Protein AF-A0A662KHQ0-F1 (afdb_monomer_lite)

Sequence (93 aa):
MEKHFRVPIADAIRRKSPFARLLEHMEKVKECMDVVREGLIRYYNGEYEGFSEVAEKVSKLEHEADLIKGNIRAHLPRTILMPVDKGQFLWLL

Radius of gyration: 20.2 Å; chains: 1; bounding box: 61×33×46 Å

Foldseek 3Di:
DDPPPDDPVVVVLPDPALVVLLVVLVVLVVVLVVLVVVLVVCVVVVNPPCNVVSVVVSVVSVVVSVVSLVVSVVPPDPDDSHPDDPVVVNVSD

pLDDT: mean 82.64, std 14.84, range [36.03, 96.94]

Secondary structure (DSSP, 8-state):
--------HHHHH-PPPHHHHHHHHHHHHHHHHHHHHHHHHHHHTT--TTHHHHHHHHHHHHHHHHHHHHHHHHHS--SS--SS-HHHHHHT-

Structure (mmCIF, N/CA/C/O backbone):
data_AF-A0A662KHQ0-F1
#
_entry.id   AF-A0A662KHQ0-F1
#
loop_
_atom_site.group_PDB
_atom_site.id
_atom_site.type_symbol
_atom_site.label_atom_id
_atom_site.label_alt_id
_atom_site.label_comp_id
_atom_site.label_asym_id
_atom_site.label_entity_id
_atom_site.label_seq_id
_atom_site.pdbx_PDB_ins_code
_atom_site.Cartn_x
_atom_site.Cartn_y
_atom_site.Cartn_z
_atom_site.occupancy
_atom_site.B_iso_or_equiv
_atom_site.auth_seq_id
_atom_site.auth_comp_id
_atom_site.auth_asym_id
_atom_site.auth_atom_id
_atom_site.pdbx_PDB_model_num
ATOM 1 N N . MET A 1 1 ? 39.122 -27.974 -16.986 1.00 36.03 1 MET A N 1
ATOM 2 C CA . MET A 1 1 ? 38.530 -27.227 -18.119 1.00 36.03 1 MET A CA 1
ATOM 3 C C . MET A 1 1 ? 37.116 -26.836 -17.735 1.00 36.03 1 MET A C 1
ATOM 5 O O . MET A 1 1 ? 36.201 -27.641 -17.870 1.00 36.03 1 MET A O 1
ATOM 9 N N . GLU A 1 2 ? 36.956 -25.640 -17.174 1.00 44.47 2 GLU A N 1
ATOM 10 C CA . GLU A 1 2 ? 35.646 -25.076 -16.849 1.00 44.47 2 GLU A CA 1
ATOM 11 C C . GLU A 1 2 ? 34.897 -24.787 -18.152 1.00 44.47 2 GLU A C 1
ATOM 13 O O . GLU A 1 2 ? 35.336 -24.003 -18.995 1.00 44.47 2 GLU A O 1
ATOM 18 N N . LYS A 1 3 ? 33.780 -25.485 -18.364 1.00 41.50 3 LYS A N 1
ATOM 19 C CA . LYS A 1 3 ? 32.899 -25.226 -19.499 1.00 41.50 3 LYS A CA 1
ATOM 20 C C . LYS A 1 3 ? 32.161 -23.922 -19.213 1.00 41.50 3 LYS A C 1
ATOM 22 O O . LYS A 1 3 ? 31.201 -23.915 -18.449 1.00 41.50 3 LYS A O 1
ATOM 27 N N . HIS A 1 4 ? 32.601 -22.828 -19.830 1.00 50.41 4 HIS A N 1
ATOM 28 C CA . HIS A 1 4 ? 31.831 -21.589 -19.881 1.00 50.41 4 HIS A CA 1
ATOM 29 C C . HIS A 1 4 ? 30.489 -21.864 -20.574 1.00 50.41 4 HIS A C 1
ATOM 31 O O . HIS A 1 4 ? 30.406 -21.918 -21.802 1.00 50.41 4 HIS A O 1
ATOM 37 N N . PHE A 1 5 ? 29.442 -22.086 -19.779 1.00 61.78 5 PHE A N 1
ATOM 38 C CA . PHE A 1 5 ? 28.074 -22.243 -20.253 1.00 61.78 5 PHE A CA 1
A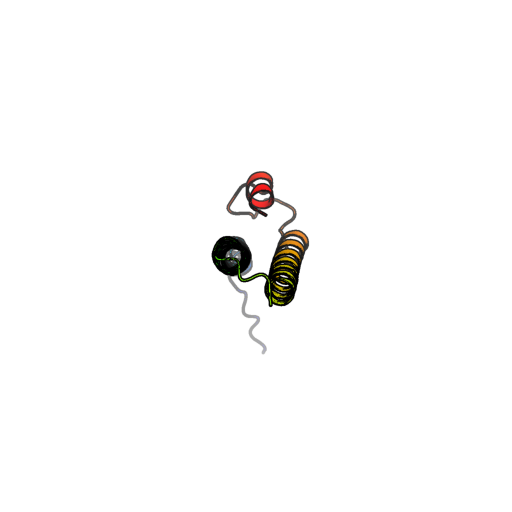TOM 39 C C . PHE A 1 5 ? 27.598 -20.890 -20.788 1.00 61.78 5 PHE A C 1
ATOM 41 O O . PHE A 1 5 ? 27.207 -20.000 -20.033 1.00 61.78 5 PHE A O 1
ATOM 48 N N . ARG A 1 6 ? 27.705 -20.696 -22.107 1.00 60.09 6 ARG A N 1
ATOM 49 C CA . ARG A 1 6 ? 27.151 -19.520 -22.779 1.00 60.09 6 ARG A CA 1
ATOM 50 C C . ARG A 1 6 ? 25.638 -19.691 -22.823 1.00 60.09 6 ARG A C 1
ATOM 52 O O . ARG A 1 6 ? 25.124 -20.412 -23.672 1.00 60.09 6 ARG A O 1
ATOM 59 N N . VAL A 1 7 ? 24.942 -19.058 -21.881 1.00 61.53 7 VAL A N 1
ATOM 60 C CA . VAL A 1 7 ? 23.482 -18.940 -21.937 1.00 61.53 7 VAL A CA 1
ATOM 61 C C . VAL A 1 7 ? 23.081 -18.259 -23.254 1.00 61.53 7 VAL A C 1
ATOM 63 O O . VAL A 1 7 ? 23.732 -17.284 -23.650 1.00 61.53 7 VAL A O 1
ATOM 66 N N . PRO A 1 8 ? 22.043 -18.745 -23.956 1.00 70.19 8 PRO A N 1
ATOM 67 C CA . PRO A 1 8 ? 21.481 -18.047 -25.104 1.00 70.19 8 PRO A CA 1
ATOM 68 C C . PRO A 1 8 ? 21.173 -16.588 -24.749 1.00 70.19 8 PRO A C 1
ATOM 70 O O . PRO A 1 8 ? 20.637 -16.307 -23.678 1.00 70.19 8 PRO A O 1
ATOM 73 N N . ILE A 1 9 ? 21.469 -15.650 -25.655 1.00 61.47 9 ILE A N 1
ATOM 74 C CA . ILE A 1 9 ? 21.169 -14.217 -25.461 1.00 61.47 9 ILE A CA 1
ATOM 75 C C . ILE A 1 9 ? 19.687 -14.020 -25.090 1.00 61.47 9 ILE A C 1
ATOM 77 O O . ILE A 1 9 ? 19.369 -13.206 -24.229 1.00 61.47 9 ILE A O 1
ATOM 81 N N . ALA A 1 10 ? 18.790 -14.827 -25.663 1.00 60.00 10 ALA A N 1
ATOM 82 C CA . ALA A 1 10 ? 17.367 -14.842 -25.327 1.00 60.00 10 ALA A CA 1
ATOM 83 C C . ALA A 1 10 ? 17.093 -15.143 -23.838 1.00 60.00 10 ALA A C 1
ATOM 85 O O . ALA A 1 10 ? 16.254 -14.487 -23.220 1.00 60.00 10 ALA A O 1
ATOM 86 N N . ASP A 1 11 ? 17.835 -16.076 -23.238 1.00 57.06 11 ASP A N 1
ATOM 87 C CA . ASP A 1 11 ? 17.694 -16.436 -21.826 1.00 57.06 11 ASP A CA 1
ATOM 88 C C . ASP A 1 11 ? 18.304 -15.374 -20.901 1.00 57.06 11 ASP A C 1
ATOM 90 O O . ASP A 1 11 ? 17.768 -15.129 -19.822 1.00 57.06 11 ASP A O 1
ATOM 94 N N . ALA A 1 12 ? 19.365 -14.690 -21.344 1.00 57.03 12 ALA A N 1
ATOM 95 C CA . ALA A 1 12 ? 19.943 -13.540 -20.644 1.00 57.03 12 ALA A CA 1
ATOM 96 C C . ALA A 1 12 ? 19.055 -12.276 -20.717 1.00 57.03 12 ALA A C 1
ATOM 98 O O . ALA A 1 12 ? 19.114 -11.420 -19.833 1.00 57.03 12 ALA A O 1
ATOM 99 N N . ILE A 1 13 ? 18.217 -12.159 -21.755 1.00 56.66 13 ILE A N 1
ATOM 100 C CA . ILE A 1 13 ? 17.281 -11.041 -21.970 1.00 56.66 13 ILE A CA 1
ATOM 101 C C . ILE A 1 13 ? 15.955 -11.236 -21.224 1.00 56.66 13 ILE A C 1
ATOM 103 O O . ILE A 1 13 ? 15.263 -10.249 -20.964 1.00 56.66 13 ILE A O 1
ATOM 107 N N . ARG A 1 14 ? 15.607 -12.467 -20.818 1.00 55.22 14 ARG A N 1
ATOM 108 C CA . ARG A 1 14 ? 14.404 -12.777 -20.029 1.00 55.22 14 ARG A CA 1
ATOM 109 C C . ARG A 1 14 ? 14.536 -12.239 -18.597 1.00 55.22 14 ARG A C 1
ATOM 111 O O . ARG A 1 14 ? 14.699 -12.973 -17.626 1.00 55.22 14 ARG A O 1
ATOM 118 N N . ARG A 1 15 ? 14.475 -10.915 -18.469 1.00 60.53 15 ARG A N 1
ATOM 119 C CA . ARG A 1 15 ? 14.326 -10.199 -17.203 1.00 60.53 15 ARG A CA 1
ATOM 120 C C . ARG A 1 15 ? 12.972 -10.579 -16.602 1.00 60.53 15 ARG A C 1
ATOM 122 O O . ARG A 1 15 ? 11.994 -10.737 -17.331 1.00 60.53 15 ARG A O 1
ATOM 129 N N . LYS A 1 16 ? 12.927 -10.755 -15.275 1.00 63.12 16 LYS A N 1
ATOM 130 C CA . LYS A 1 16 ? 11.684 -11.019 -14.531 1.00 63.12 16 LYS A CA 1
ATOM 131 C C . LYS A 1 16 ? 10.595 -10.042 -14.987 1.00 63.12 16 LYS A C 1
ATOM 133 O O . LYS A 1 16 ? 10.860 -8.847 -15.110 1.00 63.12 16 LYS A O 1
ATOM 138 N N . SER A 1 17 ? 9.398 -10.567 -15.245 1.00 73.00 17 SER A N 1
ATOM 139 C CA . SER A 1 17 ? 8.256 -9.769 -15.691 1.00 73.00 17 SER A CA 1
ATOM 140 C C . SER A 1 17 ? 7.987 -8.625 -14.701 1.00 73.00 17 SER A C 1
ATOM 142 O O . SER A 1 17 ? 7.833 -8.902 -13.506 1.00 73.00 17 SER A O 1
ATOM 144 N N . PRO A 1 18 ? 7.900 -7.360 -15.157 1.00 75.38 18 PRO A N 1
ATOM 145 C CA . PRO A 1 18 ? 7.611 -6.228 -14.275 1.00 75.38 18 PRO A CA 1
ATOM 146 C C . PRO A 1 18 ? 6.213 -6.338 -13.641 1.00 75.38 18 PRO A C 1
ATOM 148 O O . PRO A 1 18 ? 5.980 -5.807 -12.559 1.00 75.38 18 PRO A O 1
ATOM 151 N N . PHE A 1 19 ? 5.309 -7.104 -14.263 1.00 83.56 19 PHE A N 1
ATOM 152 C CA . PHE A 1 19 ? 3.959 -7.352 -13.764 1.00 83.56 19 PHE A CA 1
ATOM 153 C C . PHE A 1 19 ? 3.913 -8.140 -12.457 1.00 83.56 19 PHE A C 1
ATOM 155 O O . PHE A 1 19 ? 2.999 -7.929 -11.674 1.00 83.56 19 PHE A O 1
ATOM 162 N N . ALA A 1 20 ? 4.886 -9.018 -12.191 1.00 84.81 20 ALA A N 1
ATOM 163 C CA . ALA A 1 20 ? 4.886 -9.801 -10.954 1.00 84.81 20 ALA A CA 1
ATOM 164 C C . ALA A 1 20 ? 4.996 -8.895 -9.718 1.00 84.81 20 ALA A C 1
ATOM 166 O O . ALA A 1 20 ? 4.305 -9.099 -8.728 1.00 84.81 20 ALA A O 1
ATOM 167 N N . ARG A 1 21 ? 5.830 -7.853 -9.804 1.00 85.81 21 ARG A N 1
ATOM 168 C CA . ARG A 1 21 ? 5.984 -6.868 -8.728 1.00 85.81 21 ARG A CA 1
ATOM 169 C C . ARG A 1 21 ? 4.778 -5.934 -8.642 1.00 85.81 21 ARG A C 1
ATOM 171 O O . ARG A 1 21 ? 4.384 -5.549 -7.551 1.00 85.81 21 ARG A O 1
ATOM 178 N N . LEU A 1 22 ? 4.194 -5.568 -9.787 1.00 89.69 22 LEU A N 1
ATOM 179 C CA . LEU A 1 22 ? 2.963 -4.777 -9.810 1.00 89.69 22 LEU A CA 1
ATOM 180 C C . LEU A 1 22 ? 1.811 -5.532 -9.134 1.00 89.69 22 LEU A C 1
ATOM 182 O O . LEU A 1 22 ? 1.069 -4.936 -8.365 1.00 89.69 22 LEU A O 1
ATOM 186 N N . LEU A 1 23 ? 1.693 -6.840 -9.379 1.00 91.38 23 LEU A N 1
ATOM 187 C CA . LEU A 1 23 ? 0.706 -7.687 -8.716 1.00 91.38 23 LEU A CA 1
ATOM 188 C C . LEU A 1 23 ? 0.923 -7.710 -7.199 1.00 91.38 23 LEU A C 1
ATOM 190 O O . LEU A 1 23 ? -0.019 -7.454 -6.464 1.00 91.38 23 LEU A O 1
ATOM 194 N N . GLU A 1 24 ? 2.164 -7.910 -6.749 1.00 91.75 24 GLU A N 1
ATOM 195 C CA . GLU A 1 24 ? 2.543 -7.854 -5.327 1.00 91.75 24 GLU A CA 1
ATOM 196 C C . GLU A 1 24 ? 2.144 -6.512 -4.679 1.00 91.75 24 GLU A C 1
ATOM 198 O O . GLU A 1 24 ? 1.603 -6.478 -3.576 1.00 91.75 24 GLU A O 1
ATOM 203 N N . HIS A 1 25 ? 2.340 -5.391 -5.384 1.00 94.19 25 HIS A N 1
ATOM 204 C CA . HIS A 1 25 ? 1.881 -4.079 -4.921 1.00 94.19 25 HIS A CA 1
ATOM 205 C C . HIS A 1 25 ? 0.348 -4.004 -4.816 1.00 94.19 25 HIS A C 1
ATOM 207 O O . HIS A 1 25 ? -0.182 -3.553 -3.802 1.00 94.19 25 HIS A O 1
ATOM 213 N N . MET A 1 26 ? -0.371 -4.471 -5.841 1.00 93.94 26 MET A N 1
ATOM 214 C CA . MET A 1 26 ? -1.838 -4.462 -5.869 1.00 93.94 26 MET A CA 1
ATOM 215 C C . MET A 1 26 ? -2.456 -5.370 -4.800 1.00 93.94 26 MET A C 1
ATOM 217 O O . MET A 1 26 ? -3.495 -5.026 -4.242 1.00 93.94 26 MET A O 1
ATOM 221 N N . GLU A 1 27 ? -1.821 -6.497 -4.475 1.00 95.56 27 GLU A N 1
ATOM 222 C CA . GLU A 1 27 ? -2.232 -7.370 -3.371 1.00 95.56 27 GLU A CA 1
ATOM 223 C C . GLU A 1 27 ? -2.171 -6.627 -2.032 1.00 95.56 27 GLU A C 1
ATOM 225 O O . GLU A 1 27 ? -3.146 -6.645 -1.282 1.00 95.56 27 GLU A O 1
ATOM 230 N N . LYS A 1 28 ? -1.098 -5.865 -1.778 1.00 94.88 28 LYS A N 1
ATOM 231 C CA . LYS A 1 28 ? -0.985 -5.024 -0.575 1.00 94.88 28 LYS A CA 1
ATOM 232 C C . LYS A 1 28 ? -1.992 -3.884 -0.527 1.00 94.88 28 LYS A C 1
ATOM 234 O O . LYS A 1 28 ? -2.577 -3.623 0.524 1.00 94.88 28 LYS A O 1
ATOM 239 N N . VAL A 1 29 ? -2.257 -3.240 -1.661 1.00 95.62 29 VAL A N 1
ATOM 240 C CA . VAL A 1 29 ? -3.320 -2.228 -1.756 1.00 95.62 29 VAL A CA 1
ATOM 241 C C . VAL A 1 29 ? -4.686 -2.848 -1.450 1.00 95.62 29 VAL A C 1
ATOM 243 O O . VAL A 1 29 ? -5.478 -2.255 -0.719 1.00 95.62 29 VAL A O 1
ATOM 246 N N . LYS A 1 30 ? -4.959 -4.057 -1.952 1.00 96.62 30 LYS A N 1
ATOM 247 C CA . LYS A 1 30 ? -6.198 -4.781 -1.657 1.00 96.62 30 LYS A CA 1
ATOM 248 C C . LYS A 1 30 ? -6.314 -5.119 -0.167 1.00 96.62 30 LYS A C 1
ATOM 250 O O . LYS A 1 30 ? -7.355 -4.840 0.417 1.00 96.62 30 LYS A O 1
ATOM 255 N N . GLU A 1 31 ? -5.257 -5.650 0.450 1.00 96.31 31 GLU A N 1
ATOM 256 C CA . GLU A 1 31 ? -5.214 -5.915 1.898 1.00 96.31 31 GLU A CA 1
ATOM 257 C C . GLU A 1 31 ? -5.530 -4.646 2.705 1.00 96.31 31 GLU A C 1
ATOM 259 O O . GLU A 1 31 ? -6.351 -4.672 3.621 1.00 96.31 31 GLU A O 1
ATOM 264 N N . CYS A 1 32 ? -4.936 -3.511 2.325 1.00 96.69 32 CYS A N 1
ATOM 265 C CA . CYS A 1 32 ? -5.219 -2.216 2.941 1.00 96.69 32 CYS A CA 1
ATOM 266 C C . CYS A 1 32 ? -6.705 -1.836 2.814 1.00 96.69 32 CYS A C 1
ATOM 268 O O . CYS A 1 32 ? -7.339 -1.447 3.796 1.00 96.69 32 CYS A O 1
ATOM 270 N N . MET A 1 33 ? -7.292 -2.008 1.627 1.00 96.06 33 MET A N 1
ATOM 271 C CA . MET A 1 33 ? -8.712 -1.730 1.380 1.00 96.06 33 MET A CA 1
ATOM 272 C C . MET A 1 33 ? -9.660 -2.632 2.171 1.00 96.06 33 MET A C 1
ATOM 274 O O . MET A 1 33 ? -10.717 -2.162 2.595 1.00 96.06 33 MET A O 1
ATOM 278 N N . ASP A 1 34 ? -9.294 -3.889 2.405 1.00 96.44 34 ASP A N 1
ATOM 279 C CA . ASP A 1 34 ? -10.091 -4.801 3.226 1.00 96.44 34 ASP A CA 1
ATOM 280 C C . ASP A 1 34 ? -10.122 -4.334 4.695 1.00 96.44 34 ASP A C 1
ATOM 282 O O . ASP A 1 34 ? -11.197 -4.277 5.297 1.00 96.44 34 ASP A O 1
ATOM 286 N N . VAL A 1 35 ? -8.987 -3.872 5.238 1.00 95.19 35 VAL A N 1
ATOM 287 C CA . VAL A 1 35 ? -8.913 -3.295 6.597 1.00 95.19 35 VAL A CA 1
ATOM 288 C C . VAL A 1 35 ? -9.696 -1.984 6.700 1.00 95.19 35 VAL A C 1
ATOM 290 O O . VAL A 1 35 ? -10.436 -1.779 7.663 1.00 95.19 35 VAL A O 1
ATOM 293 N N . VAL A 1 36 ? -9.577 -1.097 5.705 1.00 94.69 36 VAL A N 1
ATOM 294 C CA . VAL A 1 36 ? -10.353 0.156 5.666 1.00 94.69 36 VAL A CA 1
ATOM 295 C C . VAL A 1 36 ? -11.850 -0.144 5.644 1.00 94.69 36 VAL A C 1
ATOM 297 O O . VAL A 1 36 ? -12.609 0.469 6.392 1.00 94.69 36 VAL A O 1
ATOM 300 N N . ARG A 1 37 ? -12.286 -1.104 4.820 1.00 94.81 37 ARG A N 1
ATOM 301 C CA . ARG A 1 37 ? -13.689 -1.525 4.746 1.00 94.81 37 ARG A CA 1
ATOM 302 C C . ARG A 1 37 ? -14.197 -2.012 6.100 1.00 94.81 37 ARG A C 1
ATOM 304 O O . ARG A 1 37 ? -15.262 -1.575 6.527 1.00 94.81 37 ARG A O 1
ATOM 311 N N . GLU A 1 38 ? -13.455 -2.896 6.762 1.00 92.00 38 GLU A N 1
ATOM 312 C CA . GLU A 1 38 ? -13.816 -3.400 8.091 1.00 92.00 38 GLU A CA 1
ATOM 313 C C . GLU A 1 38 ? -13.918 -2.253 9.107 1.00 92.00 38 GLU A C 1
ATOM 315 O O . GLU A 1 38 ? -14.913 -2.137 9.824 1.00 92.00 38 GLU A O 1
ATOM 320 N N . GLY A 1 39 ? -12.937 -1.348 9.102 1.00 92.50 39 GLY A N 1
ATOM 321 C CA . GLY A 1 39 ? -12.923 -0.158 9.947 1.00 92.50 39 GLY A CA 1
ATOM 322 C C . GLY A 1 39 ? -14.132 0.749 9.751 1.00 92.50 39 GLY A C 1
ATOM 323 O O . GLY A 1 39 ? -14.723 1.210 10.724 1.00 92.50 39 GLY A O 1
ATOM 324 N N . LEU A 1 40 ? -14.526 0.984 8.498 1.00 91.75 40 LEU A N 1
ATOM 325 C CA . LEU A 1 40 ? -15.691 1.804 8.165 1.00 91.75 40 LEU A CA 1
ATOM 326 C C . LEU A 1 40 ? -17.006 1.156 8.606 1.00 91.75 40 LEU A C 1
ATOM 328 O O . LEU A 1 40 ? -17.889 1.861 9.088 1.00 91.75 40 LEU A O 1
ATOM 332 N N . ILE A 1 41 ? -17.138 -0.169 8.480 1.00 92.75 41 ILE A N 1
ATOM 333 C CA . ILE A 1 41 ? -18.321 -0.899 8.962 1.00 92.75 41 ILE A CA 1
ATOM 334 C C . ILE A 1 41 ? -18.437 -0.766 10.485 1.00 92.75 41 ILE A C 1
ATOM 336 O O . ILE A 1 41 ? -19.506 -0.426 10.989 1.00 92.75 41 ILE A O 1
ATOM 340 N N . ARG A 1 42 ? -17.332 -0.969 11.214 1.00 90.44 42 ARG A N 1
ATOM 341 C CA . ARG A 1 42 ? -17.291 -0.814 12.678 1.00 90.44 42 ARG A CA 1
ATOM 342 C C . ARG A 1 42 ? -17.619 0.615 13.107 1.00 90.44 42 ARG A C 1
ATOM 344 O O . ARG A 1 42 ? -18.466 0.819 13.972 1.00 90.44 42 ARG A O 1
ATOM 351 N N . TYR A 1 43 ? -17.033 1.604 12.430 1.00 90.12 43 TYR A N 1
ATOM 352 C CA . TYR A 1 43 ? -17.326 3.016 12.669 1.00 90.12 43 TYR A CA 1
ATOM 353 C C . TYR A 1 43 ? -18.815 3.333 12.472 1.00 90.12 43 TYR A C 1
ATOM 355 O O . TYR A 1 43 ? -19.424 3.992 13.311 1.00 90.12 43 TYR A O 1
ATOM 363 N N . TYR A 1 44 ? -19.422 2.827 11.394 1.00 91.50 44 TYR A N 1
ATOM 364 C CA . TYR A 1 44 ? -20.848 3.015 11.120 1.00 91.50 44 TYR A CA 1
ATOM 365 C C . TYR A 1 44 ? -21.751 2.376 12.189 1.00 91.50 44 TYR A C 1
ATOM 367 O O . TYR A 1 44 ? -22.799 2.929 12.516 1.00 91.50 44 TYR A O 1
ATOM 375 N N . ASN A 1 45 ? -21.330 1.256 12.781 1.00 92.06 45 ASN A N 1
ATOM 376 C CA . ASN A 1 45 ? -22.043 0.594 13.878 1.00 92.06 45 ASN A CA 1
ATOM 377 C C . ASN A 1 45 ? -21.856 1.282 15.246 1.00 92.06 45 ASN A C 1
ATOM 379 O O . ASN A 1 45 ? -22.394 0.809 16.245 1.00 92.06 45 ASN A O 1
ATOM 383 N N . GLY A 1 46 ? -21.113 2.393 15.310 1.00 90.00 46 GLY A N 1
ATOM 384 C CA . GLY A 1 46 ? -20.831 3.115 16.553 1.00 90.00 46 GLY A CA 1
ATOM 385 C C . GLY A 1 46 ? -19.704 2.505 17.392 1.00 90.00 46 GLY A C 1
ATOM 386 O O . GLY A 1 46 ? -19.497 2.918 18.532 1.00 90.00 4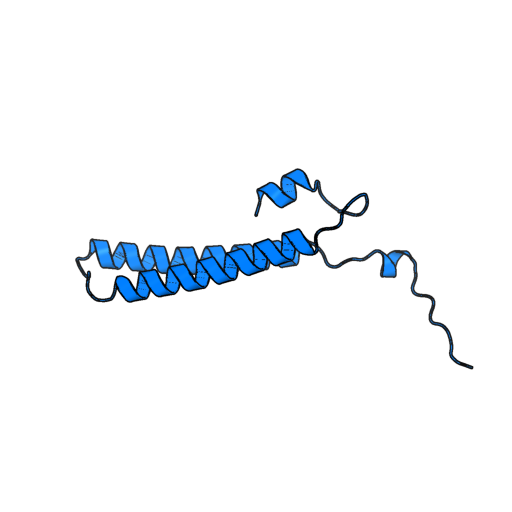6 GLY A O 1
ATOM 387 N N . GLU A 1 47 ? -18.958 1.544 16.842 1.00 88.31 47 GLU A N 1
ATOM 388 C CA . GLU A 1 47 ? -17.796 0.930 17.485 1.00 88.31 47 GLU A CA 1
ATOM 389 C C . GLU A 1 47 ? -16.543 1.777 17.231 1.00 88.31 47 GLU A C 1
ATOM 391 O O . GLU A 1 47 ? -15.717 1.488 16.362 1.00 88.31 47 GLU A O 1
ATOM 396 N N . TYR A 1 48 ? -16.409 2.865 17.985 1.00 85.69 48 TYR A N 1
ATOM 397 C CA . TYR A 1 48 ? -15.260 3.771 17.872 1.00 85.69 48 TYR A CA 1
ATOM 398 C C . TYR A 1 48 ? -14.013 3.251 18.607 1.00 85.69 48 TYR A C 1
ATOM 400 O O . TYR A 1 48 ? -12.886 3.639 18.288 1.00 85.69 48 TYR A O 1
ATOM 408 N N . GLU A 1 49 ? -14.202 2.364 19.586 1.00 83.75 49 GLU A N 1
ATOM 409 C CA . GLU A 1 49 ? -13.114 1.717 20.318 1.00 83.75 49 GLU A CA 1
ATOM 410 C C . GLU A 1 49 ? -12.328 0.778 19.386 1.00 83.75 49 GLU A C 1
ATOM 412 O O . GLU A 1 49 ? -12.888 -0.071 18.692 1.00 83.75 49 GLU A O 1
ATOM 417 N N . GLY A 1 50 ? -11.005 0.953 19.330 1.00 80.19 50 GLY A N 1
ATOM 418 C CA . GLY A 1 50 ? -10.126 0.190 18.435 1.00 80.19 50 GLY A CA 1
ATOM 419 C C . GLY A 1 50 ? -10.003 0.754 17.013 1.00 80.19 50 GLY A C 1
ATOM 420 O O . GLY A 1 50 ? -9.296 0.175 16.189 1.00 80.19 50 GLY A O 1
ATOM 4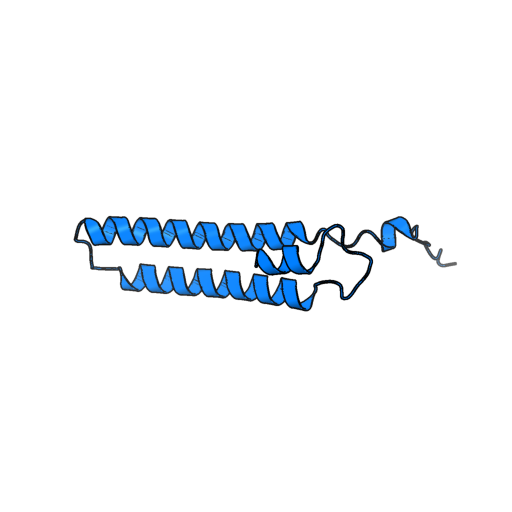21 N N . PHE A 1 51 ? -10.609 1.907 16.701 1.00 87.50 51 PHE A N 1
ATOM 422 C CA . PHE A 1 51 ? -10.384 2.569 15.407 1.00 87.50 51 PHE A CA 1
ATOM 423 C C . PHE A 1 51 ? -8.921 3.016 15.223 1.00 87.50 51 PHE A C 1
ATOM 425 O O . PHE A 1 51 ? -8.395 2.997 14.111 1.00 87.50 51 PHE A O 1
ATOM 432 N N . SER A 1 52 ? -8.225 3.352 16.315 1.00 88.19 52 SER A N 1
ATOM 433 C CA . SER A 1 52 ? -6.781 3.629 16.306 1.00 88.19 52 SER A CA 1
ATOM 434 C C . SER A 1 52 ? -5.957 2.435 15.814 1.00 88.19 52 SER A C 1
ATOM 436 O O . SER A 1 52 ? -5.004 2.619 15.063 1.00 88.19 52 SER A O 1
ATOM 438 N N . GLU A 1 53 ? -6.346 1.212 16.175 1.00 91.25 53 GLU A N 1
ATOM 439 C CA . GLU A 1 53 ? -5.671 -0.022 15.753 1.00 91.25 53 GLU A CA 1
ATOM 440 C C . GLU A 1 53 ? -5.892 -0.292 14.262 1.00 91.25 53 GLU A C 1
ATOM 442 O O . GLU A 1 53 ? -4.982 -0.733 13.559 1.00 91.25 53 GLU A O 1
ATOM 447 N N . VAL A 1 54 ? -7.096 0.001 13.759 1.00 92.44 54 VAL A N 1
ATOM 448 C CA . VAL A 1 54 ? -7.393 -0.037 12.321 1.00 92.44 54 VAL A CA 1
ATOM 449 C C . VAL A 1 54 ? -6.516 0.975 11.586 1.00 92.44 54 VAL A C 1
ATOM 451 O O . VAL A 1 54 ? -5.872 0.613 10.604 1.00 92.44 54 VAL A O 1
ATOM 454 N N . ALA A 1 55 ? -6.436 2.215 12.073 1.00 91.56 55 ALA A N 1
ATOM 455 C CA . ALA A 1 55 ? -5.610 3.255 11.465 1.00 91.56 55 ALA A CA 1
ATOM 456 C C . ALA A 1 55 ? -4.118 2.874 11.445 1.00 91.56 55 ALA A C 1
ATOM 458 O O . ALA A 1 55 ? -3.445 3.065 10.432 1.00 91.56 55 ALA A O 1
ATOM 459 N N . GLU A 1 56 ? -3.607 2.273 12.523 1.00 95.12 56 GLU A N 1
ATOM 460 C CA . GLU A 1 56 ? -2.230 1.777 12.580 1.00 95.12 56 GLU A CA 1
ATOM 461 C C . GLU A 1 56 ? -1.988 0.646 11.567 1.00 95.12 56 GLU A C 1
ATOM 463 O O . GLU A 1 56 ? -0.979 0.653 10.860 1.00 95.12 56 GLU A O 1
ATOM 468 N N . LYS A 1 57 ? -2.922 -0.307 11.442 1.00 95.31 57 LYS A N 1
ATOM 469 C CA . LYS A 1 57 ? -2.840 -1.380 10.436 1.00 95.31 57 LYS A CA 1
ATOM 470 C C . LYS A 1 57 ? -2.850 -0.827 9.012 1.00 95.31 57 LYS A C 1
ATOM 472 O O . LYS A 1 57 ? -2.035 -1.252 8.198 1.00 95.31 57 LYS A O 1
ATOM 477 N N . VAL A 1 58 ? -3.722 0.140 8.724 1.00 95.88 58 VAL A N 1
ATOM 478 C CA . VAL A 1 58 ? -3.777 0.828 7.424 1.00 95.88 58 VAL A CA 1
ATOM 479 C C . VAL A 1 58 ? -2.450 1.522 7.128 1.00 95.88 58 VAL A C 1
ATOM 481 O O . VAL A 1 58 ? -1.911 1.350 6.040 1.00 95.88 58 VAL A O 1
ATOM 484 N N . SER A 1 59 ? -1.880 2.238 8.101 1.00 96.06 59 SER A N 1
ATOM 485 C CA . SER A 1 59 ? -0.586 2.908 7.932 1.00 96.06 59 SER A CA 1
ATOM 486 C C . SER A 1 59 ? 0.555 1.921 7.665 1.00 96.06 59 SER A C 1
ATOM 488 O O . SER A 1 59 ? 1.415 2.203 6.835 1.00 96.06 59 SER A O 1
ATOM 490 N N . LYS A 1 60 ? 0.560 0.751 8.317 1.00 96.94 60 LYS A N 1
ATOM 491 C CA . LYS A 1 60 ? 1.559 -0.299 8.057 1.00 96.94 60 LYS A CA 1
ATOM 492 C C . LYS A 1 60 ? 1.433 -0.871 6.644 1.00 96.94 60 LYS A C 1
ATOM 494 O O . LYS A 1 60 ? 2.436 -0.975 5.945 1.00 96.94 60 LYS A O 1
ATOM 499 N N . LEU A 1 61 ? 0.214 -1.198 6.212 1.00 96.31 61 LEU A N 1
ATOM 500 C CA . LEU A 1 61 ? -0.037 -1.745 4.874 1.00 96.31 61 LEU A CA 1
ATOM 501 C C . LEU A 1 61 ? 0.254 -0.725 3.765 1.00 96.31 61 LEU A C 1
ATOM 503 O O . LEU A 1 61 ? 0.792 -1.091 2.721 1.00 96.31 61 LEU A O 1
ATOM 507 N N . GLU A 1 62 ? -0.052 0.553 3.994 1.00 95.62 62 GLU A N 1
ATOM 508 C CA . GLU A 1 62 ? 0.311 1.646 3.087 1.00 95.62 62 GLU A CA 1
ATOM 509 C C . GLU A 1 62 ? 1.830 1.766 2.952 1.00 95.62 62 GLU A C 1
ATOM 511 O O . GLU A 1 62 ? 2.341 1.789 1.832 1.00 95.62 62 GLU A O 1
ATOM 516 N N . HIS A 1 63 ? 2.554 1.719 4.072 1.00 96.81 63 HIS A N 1
ATOM 517 C CA . HIS A 1 63 ? 4.008 1.777 4.054 1.00 96.81 63 HIS A CA 1
ATOM 518 C C . HIS A 1 63 ? 4.625 0.584 3.306 1.00 96.81 63 HIS A C 1
ATOM 520 O O . HIS A 1 63 ? 5.516 0.764 2.478 1.00 96.81 63 HIS A O 1
ATOM 526 N N . GLU A 1 64 ? 4.127 -0.636 3.534 1.00 96.06 64 GLU A N 1
ATOM 527 C CA . GLU A 1 64 ? 4.545 -1.825 2.777 1.00 96.06 64 GLU A CA 1
ATOM 528 C C . GLU A 1 64 ? 4.301 -1.659 1.270 1.00 96.06 64 GLU A C 1
ATOM 530 O O . GLU A 1 64 ? 5.181 -1.953 0.453 1.00 96.06 64 GLU A O 1
ATOM 535 N N . ALA A 1 65 ? 3.128 -1.147 0.890 1.00 95.12 65 ALA A N 1
ATOM 536 C CA . ALA A 1 65 ? 2.788 -0.889 -0.501 1.00 95.12 65 ALA A CA 1
ATOM 537 C C . ALA A 1 65 ? 3.714 0.172 -1.128 1.00 95.12 65 ALA A C 1
ATOM 539 O O . ALA A 1 65 ? 4.173 -0.011 -2.261 1.00 95.12 65 ALA A O 1
ATOM 540 N N . ASP A 1 66 ? 4.047 1.239 -0.398 1.00 94.75 66 ASP A N 1
ATOM 541 C CA . ASP A 1 66 ? 4.966 2.287 -0.849 1.00 94.75 66 ASP A CA 1
ATOM 542 C C . ASP A 1 66 ? 6.401 1.765 -1.030 1.00 94.75 66 ASP A C 1
ATOM 544 O O . ASP A 1 66 ? 7.044 2.059 -2.042 1.00 94.75 66 ASP A O 1
ATOM 548 N N . LEU A 1 67 ? 6.878 0.890 -0.136 1.00 95.19 67 LEU A N 1
ATOM 549 C CA . LEU A 1 67 ? 8.175 0.220 -0.283 1.00 95.19 67 LEU A CA 1
ATOM 550 C C . LEU A 1 67 ? 8.235 -0.642 -1.552 1.00 95.19 67 LEU A C 1
ATOM 552 O O . LEU A 1 67 ? 9.241 -0.627 -2.271 1.00 95.19 67 LEU A O 1
ATOM 556 N N . ILE A 1 68 ? 7.162 -1.374 -1.870 1.00 92.38 68 ILE A N 1
ATOM 557 C CA . ILE A 1 68 ? 7.082 -2.156 -3.112 1.00 92.38 68 ILE A CA 1
ATOM 558 C C . ILE A 1 68 ? 7.105 -1.216 -4.324 1.00 92.38 68 ILE A C 1
ATOM 560 O O . ILE A 1 68 ? 7.888 -1.433 -5.252 1.00 92.38 68 ILE A O 1
ATOM 564 N N . LYS A 1 69 ? 6.323 -0.132 -4.302 1.00 92.31 69 LYS A N 1
ATOM 565 C CA . LYS A 1 69 ? 6.308 0.895 -5.356 1.00 92.31 69 LYS A CA 1
ATOM 566 C C . LYS A 1 69 ? 7.691 1.514 -5.576 1.00 92.31 69 LYS A C 1
ATOM 568 O O . LYS A 1 69 ? 8.145 1.631 -6.720 1.00 92.31 69 LYS A O 1
ATOM 573 N N . GLY A 1 70 ? 8.393 1.861 -4.499 1.00 91.44 70 GLY A N 1
ATOM 574 C CA . GLY A 1 70 ? 9.763 2.369 -4.533 1.00 91.44 70 GLY A CA 1
ATOM 575 C C . GLY A 1 70 ? 10.731 1.366 -5.161 1.00 91.44 70 GLY A C 1
ATOM 576 O O . GLY A 1 70 ? 11.479 1.710 -6.079 1.00 91.44 70 GLY A O 1
ATOM 577 N N . ASN A 1 71 ? 10.649 0.098 -4.751 1.00 89.81 71 ASN A N 1
ATOM 578 C CA . ASN A 1 71 ? 11.446 -0.983 -5.326 1.00 89.81 71 ASN A CA 1
ATOM 579 C C . ASN A 1 71 ? 11.176 -1.183 -6.821 1.00 89.81 71 ASN A C 1
ATOM 581 O O . ASN A 1 71 ? 12.123 -1.378 -7.586 1.00 89.81 71 ASN A O 1
ATOM 585 N N . ILE A 1 72 ? 9.919 -1.102 -7.259 1.00 88.81 72 ILE A N 1
ATOM 586 C CA . ILE A 1 72 ? 9.564 -1.199 -8.678 1.00 88.81 72 ILE A CA 1
ATOM 587 C C . ILE A 1 72 ? 10.199 -0.054 -9.462 1.00 88.81 72 ILE A C 1
ATOM 589 O O . ILE A 1 72 ? 10.861 -0.304 -10.467 1.00 88.81 72 ILE A O 1
ATOM 593 N N . ARG A 1 73 ? 10.055 1.189 -8.987 1.00 87.62 73 ARG A N 1
ATOM 594 C CA . ARG A 1 73 ? 10.620 2.381 -9.640 1.00 87.62 73 ARG A CA 1
ATOM 595 C C . ARG A 1 73 ? 12.149 2.328 -9.718 1.00 87.62 73 ARG A C 1
ATOM 597 O O . ARG A 1 73 ? 12.707 2.677 -10.758 1.00 87.62 73 ARG A O 1
ATOM 604 N N . ALA A 1 74 ? 12.816 1.851 -8.666 1.00 87.00 74 ALA A N 1
ATOM 605 C CA . ALA A 1 74 ? 14.274 1.738 -8.602 1.00 87.00 74 ALA A CA 1
ATOM 606 C C . ALA A 1 74 ? 14.846 0.677 -9.559 1.00 87.00 74 ALA A C 1
ATOM 608 O O . ALA A 1 74 ? 15.901 0.887 -10.157 1.00 87.00 74 ALA A O 1
ATOM 609 N N . HIS A 1 75 ? 14.144 -0.447 -9.732 1.00 81.12 75 HIS A N 1
ATOM 610 C CA . HIS A 1 75 ? 14.601 -1.571 -10.558 1.00 81.12 75 HIS A CA 1
ATOM 611 C C . HIS A 1 75 ? 13.993 -1.577 -11.969 1.00 81.12 75 HIS A C 1
ATOM 613 O O . HIS A 1 75 ? 14.234 -2.509 -12.744 1.00 81.12 75 HIS A O 1
ATOM 619 N N . LEU A 1 76 ? 13.215 -0.549 -12.327 1.00 81.38 76 LEU A N 1
ATOM 620 C CA . LEU A 1 76 ? 12.589 -0.465 -13.639 1.00 81.38 76 LEU A CA 1
ATOM 621 C C . LEU A 1 76 ? 13.649 -0.205 -14.725 1.00 81.38 76 LEU A C 1
ATOM 623 O O . LEU A 1 76 ? 14.440 0.737 -14.603 1.00 81.38 76 LEU A O 1
ATOM 627 N N . PRO A 1 77 ? 13.665 -0.980 -15.827 1.00 75.31 77 PRO A N 1
ATOM 628 C CA . PRO A 1 77 ? 14.614 -0.768 -16.911 1.00 75.31 77 PRO A CA 1
ATOM 629 C C . PRO A 1 77 ? 14.550 0.664 -17.463 1.00 75.31 77 PRO A C 1
ATOM 631 O O . PRO A 1 77 ? 13.481 1.275 -17.583 1.00 75.31 77 PRO A O 1
ATOM 634 N N . ARG A 1 78 ? 15.713 1.227 -17.813 1.00 64.19 78 ARG A N 1
ATOM 635 C CA . ARG A 1 78 ? 15.788 2.595 -18.339 1.00 64.19 78 ARG A CA 1
ATOM 636 C C . ARG A 1 78 ? 15.265 2.722 -19.783 1.00 64.19 78 ARG A C 1
ATOM 638 O O . ARG A 1 78 ? 14.548 3.694 -19.998 1.00 64.19 78 ARG A O 1
ATOM 645 N N . THR A 1 79 ? 15.502 1.762 -20.703 1.00 63.78 79 THR A N 1
ATOM 646 C CA . THR A 1 79 ? 15.044 1.840 -22.122 1.00 63.78 79 THR A CA 1
ATOM 647 C C . THR A 1 79 ? 15.037 0.486 -22.892 1.00 63.78 79 THR A C 1
ATOM 649 O O . THR A 1 79 ? 15.717 -0.461 -22.493 1.00 63.78 79 THR A O 1
ATOM 652 N N . ILE A 1 80 ? 14.278 0.447 -24.011 1.00 55.66 80 ILE A N 1
ATOM 653 C CA . ILE A 1 80 ? 14.133 -0.521 -25.143 1.00 55.66 80 ILE A CA 1
ATOM 654 C C . ILE A 1 80 ? 13.649 -1.952 -24.843 1.00 55.66 80 ILE A C 1
ATOM 656 O O . ILE A 1 80 ? 12.953 -2.529 -25.670 1.00 55.66 80 ILE A O 1
ATOM 660 N N . LEU A 1 81 ? 13.936 -2.522 -23.674 1.00 67.44 81 LEU A N 1
ATOM 661 C CA . LEU A 1 81 ? 13.608 -3.926 -23.357 1.00 67.44 81 LEU A CA 1
ATOM 662 C C . LEU A 1 81 ? 12.483 -4.061 -22.319 1.00 67.44 81 LEU A C 1
ATOM 664 O O . LEU A 1 81 ? 12.583 -4.873 -21.399 1.00 67.44 81 LEU A O 1
ATOM 668 N N . MET A 1 82 ? 11.437 -3.238 -22.421 1.00 73.62 82 MET A N 1
ATOM 669 C CA . MET A 1 82 ? 10.227 -3.401 -21.611 1.00 73.62 82 MET A CA 1
ATOM 670 C C . MET A 1 82 ? 9.102 -3.954 -22.495 1.00 73.62 82 MET A C 1
ATOM 672 O O . MET A 1 82 ? 8.914 -3.443 -23.596 1.00 73.62 82 MET A O 1
ATOM 676 N N . PRO A 1 83 ? 8.351 -4.978 -22.045 1.00 75.00 83 PRO A N 1
ATOM 677 C CA . PRO A 1 83 ? 7.250 -5.545 -22.829 1.00 75.00 83 PRO A CA 1
ATOM 678 C C . PRO A 1 83 ? 6.046 -4.598 -22.959 1.00 75.00 83 PRO A C 1
ATOM 680 O O . PRO A 1 83 ? 5.122 -4.897 -23.707 1.00 75.00 83 PRO A O 1
ATOM 683 N N . VAL A 1 84 ? 6.039 -3.487 -22.218 1.00 79.06 84 VAL A N 1
ATOM 684 C CA . VAL A 1 84 ? 4.980 -2.473 -22.205 1.00 79.06 84 VAL A CA 1
ATOM 685 C 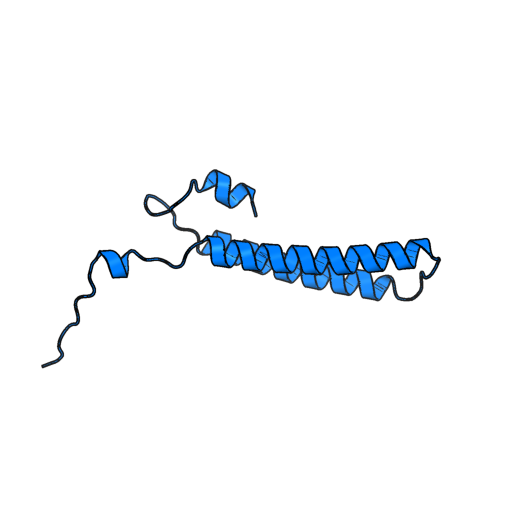C . VAL A 1 84 ? 5.567 -1.072 -22.143 1.00 79.06 84 VAL A C 1
ATOM 687 O O . VAL A 1 84 ? 6.741 -0.899 -21.804 1.00 79.06 84 VAL A O 1
ATOM 690 N N . ASP A 1 85 ? 4.733 -0.075 -22.437 1.00 84.38 85 ASP A N 1
ATOM 691 C CA . ASP A 1 85 ? 5.103 1.319 -22.253 1.00 84.38 85 ASP A CA 1
ATOM 692 C C . ASP A 1 85 ? 5.415 1.622 -20.780 1.00 84.38 85 ASP A C 1
ATOM 694 O O . ASP A 1 85 ? 4.672 1.277 -19.856 1.00 84.38 85 ASP A O 1
ATOM 698 N N . LYS A 1 86 ? 6.545 2.294 -20.567 1.00 82.31 86 LYS A N 1
ATOM 699 C CA . LYS A 1 86 ? 7.040 2.626 -19.233 1.00 82.31 86 LYS A CA 1
ATOM 700 C C . LYS A 1 86 ? 6.175 3.683 -18.552 1.00 82.31 86 LYS A C 1
ATOM 702 O O . LYS A 1 86 ? 6.007 3.618 -17.337 1.00 82.31 86 LYS A O 1
ATOM 707 N N . GLY A 1 87 ? 5.657 4.651 -19.308 1.00 84.44 87 GLY A N 1
ATOM 708 C CA . GLY A 1 87 ? 4.790 5.701 -18.778 1.00 84.44 87 GLY A CA 1
ATOM 7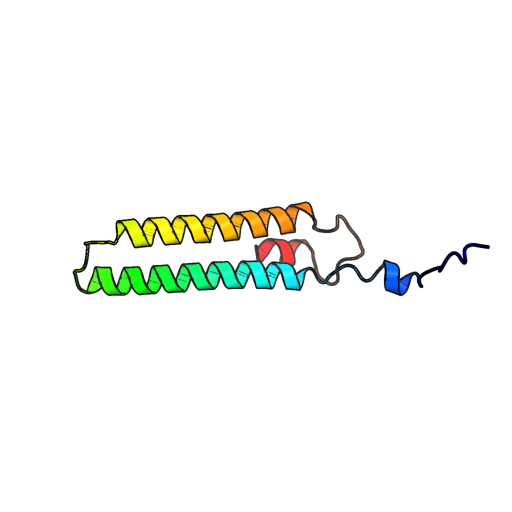09 C C . GLY A 1 87 ? 3.482 5.119 -18.253 1.00 84.44 87 GLY A C 1
ATOM 710 O O . GLY A 1 87 ? 3.133 5.345 -17.098 1.00 84.44 87 GLY A O 1
ATOM 711 N N . GLN A 1 88 ? 2.825 4.286 -19.061 1.00 85.75 88 GLN A N 1
ATOM 712 C CA . GLN A 1 88 ? 1.618 3.554 -18.676 1.00 85.75 88 GLN A CA 1
ATOM 713 C C . GLN A 1 88 ? 1.862 2.649 -17.468 1.00 85.75 88 GLN A C 1
ATOM 715 O O . GLN A 1 88 ? 1.058 2.636 -16.543 1.00 85.75 88 GLN A O 1
ATOM 720 N N . PHE A 1 89 ? 2.987 1.931 -17.432 1.00 87.62 89 PHE A N 1
ATOM 721 C CA . PHE A 1 89 ? 3.311 1.073 -16.295 1.00 87.62 89 PHE A CA 1
ATOM 722 C C . PHE A 1 89 ? 3.524 1.865 -14.997 1.00 87.62 89 PHE A C 1
ATOM 724 O O . PHE A 1 89 ? 3.050 1.457 -13.943 1.00 87.62 89 PHE A O 1
ATOM 731 N N . LEU A 1 90 ? 4.220 3.004 -15.063 1.00 87.12 90 LEU A N 1
ATOM 732 C CA . LEU A 1 90 ? 4.426 3.874 -13.903 1.00 87.12 90 LEU A CA 1
ATOM 733 C C . LEU A 1 90 ? 3.139 4.563 -13.437 1.00 87.12 90 LEU A C 1
ATOM 735 O O . LEU A 1 90 ? 3.051 4.912 -12.267 1.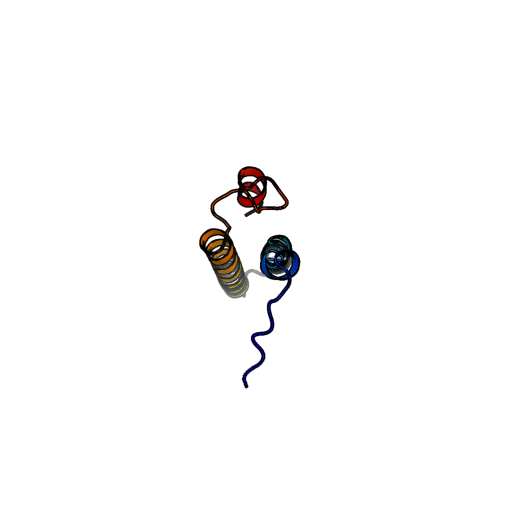00 87.12 90 LEU A O 1
ATOM 739 N N . TRP A 1 91 ? 2.166 4.760 -14.327 1.00 87.00 91 TRP A N 1
ATOM 740 C CA . TRP A 1 91 ? 0.862 5.327 -13.980 1.00 87.00 91 TRP A CA 1
ATOM 741 C C . TRP A 1 91 ? 0.002 4.375 -13.134 1.00 87.00 91 TRP A C 1
ATOM 743 O O . TRP A 1 91 ? -0.859 4.827 -12.390 1.00 87.00 91 TRP A O 1
ATOM 753 N N . LEU A 1 92 ? 0.259 3.066 -13.212 1.00 84.25 92 LEU A N 1
ATOM 754 C CA . LEU A 1 92 ? -0.427 2.038 -12.419 1.00 84.25 92 LEU A CA 1
ATOM 755 C C . LEU A 1 92 ? 0.123 1.893 -10.983 1.00 84.25 92 LEU A C 1
ATOM 757 O O . LEU A 1 92 ? -0.352 1.027 -10.250 1.00 84.25 92 LEU A O 1
ATOM 761 N N . LEU A 1 93 ? 1.139 2.682 -10.608 1.00 82.31 93 LEU A N 1
ATOM 762 C CA . LEU A 1 93 ? 1.882 2.609 -9.341 1.00 82.31 93 LEU A CA 1
ATOM 763 C C . LEU A 1 93 ? 1.649 3.805 -8.417 1.00 82.31 93 LEU A C 1
ATOM 765 O O . LEU A 1 93 ? 1.990 4.937 -8.838 1.00 82.31 93 LEU A O 1
#